Protein AF-A0A497H5N0-F1 (afdb_monomer)

Sequence (84 aa):
MEKTEIEIKILTQLRNWDNKHLNSWLSREDFKKMIDEENDDIVDQYVRELEEECYVKLNYGIGA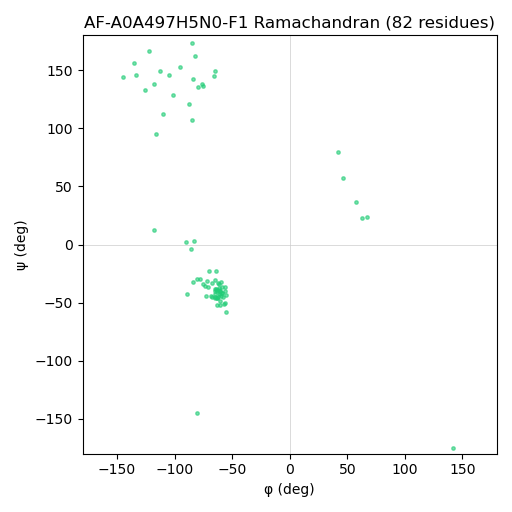YFHDIRITKKGRDLLKSWNV

pLDDT: mean 91.64, std 6.51, range [58.81, 97.44]

Foldseek 3Di:
DDDDPLLLQLLVLLVVVCVVPPPDWDFPVVSCVSSVDPDPVVSQVSLVVCVVVPQKPFDCDPDPGGGTIHGDPVVVVVNVVVVD

Nearest PDB structures (foldseek):
  6fai-assembly1_l  TM=8.338E-01  e=3.537E-03  Saccharomyces cerevisiae S288C
  2pg4-assembly1_A  TM=7.531E-01  e=6.699E-02  Aeropyrum pernix K1
  7wjp-assembly1_A-2  TM=6.226E-01  e=2.458E-02  Listeria monocytogenes
  2fbh-assembly1_A  TM=7.010E-01  e=7.431E-01  Pseudomonas aeruginosa
  6wge-assembly1_C  TM=6.632E-01  e=9.081E-01  Homo sapiens

Mean predicted aligned error: 3.57 Å

Radius of gyration: 11.82 Å; Cα contacts (8 Å, |Δi|>4): 92; chains: 1; bounding box: 28×24×32 Å

Secondary structure (DSSP, 8-state):
-PPPHHHHHHHHHHHHHHHHHTSPPEEHHHHHHHH--S-HHHHHHHHHHHHHTTSEEEEE-SSSSEEEEEE-HHHHHHHHHTT-

Structure (mmCIF, N/CA/C/O backbone):
data_AF-A0A497H5N0-F1
#
_entry.id   AF-A0A497H5N0-F1
#
loop_
_atom_site.group_PDB
_atom_site.id
_atom_site.type_symbol
_atom_site.label_atom_id
_atom_site.label_alt_id
_atom_site.label_comp_id
_atom_site.label_asym_id
_atom_site.label_entity_id
_atom_site.label_seq_id
_atom_site.pdbx_PDB_ins_code
_atom_site.Cartn_x
_atom_site.Cartn_y
_atom_site.Cartn_z
_atom_site.occupancy
_atom_site.B_iso_or_equiv
_atom_site.auth_seq_id
_atom_site.auth_comp_id
_atom_site.auth_asym_id
_atom_site.auth_atom_id
_atom_site.pdbx_PDB_model_num
ATOM 1 N N . MET A 1 1 ? -1.643 -8.889 16.189 1.00 58.81 1 MET A N 1
ATOM 2 C CA . MET A 1 1 ? -0.537 -8.371 15.371 1.00 58.81 1 MET A CA 1
ATOM 3 C C . MET A 1 1 ? -0.291 -6.953 15.825 1.00 58.81 1 MET A C 1
ATOM 5 O O . MET A 1 1 ? -1.261 -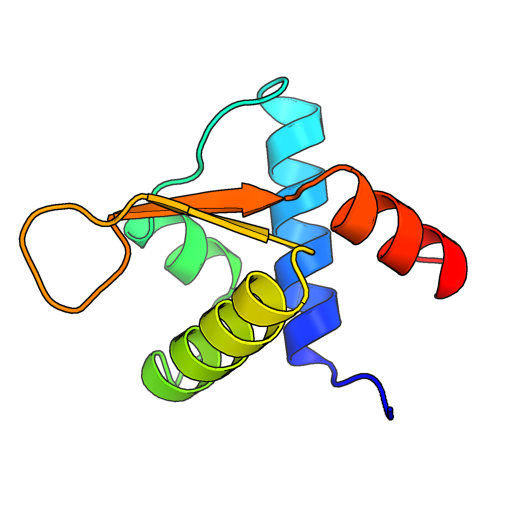6.217 15.984 1.00 58.81 1 MET A O 1
ATOM 9 N N . GLU A 1 2 ? 0.942 -6.634 16.183 1.00 74.00 2 GLU A N 1
ATOM 10 C CA . GLU A 1 2 ? 1.321 -5.285 16.598 1.00 74.00 2 GLU A CA 1
ATOM 11 C C . GLU A 1 2 ? 1.519 -4.436 15.339 1.00 74.00 2 GLU A C 1
ATOM 13 O O . GLU A 1 2 ? 2.082 -4.936 14.371 1.00 74.00 2 GLU A O 1
ATOM 18 N N . LYS A 1 3 ? 0.998 -3.203 15.314 1.00 73.94 3 LYS A N 1
ATOM 19 C CA . LYS A 1 3 ? 1.172 -2.324 14.149 1.00 73.94 3 LYS A CA 1
ATOM 20 C C . LYS A 1 3 ? 2.595 -1.771 14.155 1.00 73.94 3 LYS A C 1
ATOM 22 O O . LYS A 1 3 ? 3.058 -1.312 15.202 1.00 73.94 3 LYS A O 1
ATOM 27 N N . THR A 1 4 ? 3.236 -1.709 12.999 1.00 87.38 4 THR A N 1
ATOM 28 C CA . THR A 1 4 ? 4.505 -0.991 12.848 1.00 87.38 4 THR A CA 1
ATOM 29 C C . THR A 1 4 ? 4.272 0.432 12.338 1.00 87.38 4 THR A C 1
ATOM 31 O O . THR A 1 4 ? 3.277 0.731 11.671 1.00 87.38 4 THR A O 1
ATOM 34 N N . GLU A 1 5 ? 5.181 1.355 12.657 1.00 90.81 5 GLU A N 1
ATOM 35 C CA . GLU A 1 5 ? 5.096 2.739 12.167 1.00 90.81 5 GLU A CA 1
ATOM 36 C C . GLU A 1 5 ? 5.191 2.809 10.634 1.00 90.81 5 GLU A C 1
ATOM 38 O O . GLU A 1 5 ? 4.517 3.630 10.002 1.00 90.81 5 GLU A O 1
ATOM 43 N N . ILE A 1 6 ? 5.963 1.899 10.032 1.00 92.00 6 ILE A N 1
ATOM 44 C CA . ILE A 1 6 ? 6.165 1.815 8.584 1.00 92.00 6 ILE A CA 1
ATOM 45 C C . ILE A 1 6 ? 4.876 1.391 7.872 1.00 92.00 6 ILE A C 1
ATOM 47 O O . ILE A 1 6 ? 4.483 2.049 6.909 1.00 92.00 6 ILE A O 1
ATOM 51 N N . GLU A 1 7 ? 4.152 0.376 8.355 1.00 93.69 7 GLU A N 1
ATOM 52 C CA . GLU A 1 7 ? 2.872 -0.030 7.748 1.00 93.69 7 GLU A CA 1
ATOM 53 C C . GLU A 1 7 ? 1.848 1.108 7.740 1.00 93.69 7 GLU A C 1
ATOM 55 O O . GLU A 1 7 ? 1.165 1.342 6.738 1.00 93.69 7 GLU A O 1
ATOM 60 N N . ILE A 1 8 ? 1.760 1.862 8.840 1.00 94.50 8 ILE A N 1
ATOM 61 C CA . ILE A 1 8 ? 0.868 3.025 8.924 1.00 94.50 8 ILE A CA 1
ATOM 62 C C . ILE A 1 8 ? 1.282 4.075 7.905 1.00 94.50 8 ILE A C 1
ATOM 64 O O . ILE A 1 8 ? 0.414 4.613 7.213 1.00 94.50 8 ILE A O 1
ATOM 68 N N . LYS A 1 9 ? 2.585 4.375 7.809 1.00 94.62 9 LYS A N 1
ATOM 69 C CA . LYS A 1 9 ? 3.135 5.338 6.848 1.00 94.62 9 LYS A CA 1
ATOM 70 C C . LYS A 1 9 ? 2.764 4.919 5.426 1.00 94.62 9 LYS A C 1
ATOM 72 O O . LYS A 1 9 ? 2.148 5.711 4.713 1.00 94.62 9 LYS A O 1
ATOM 77 N N . ILE A 1 10 ? 3.022 3.663 5.058 1.00 95.94 10 ILE A N 1
ATOM 78 C CA . ILE A 1 10 ? 2.696 3.081 3.748 1.00 95.94 10 ILE A CA 1
ATOM 79 C C . ILE A 1 10 ? 1.208 3.229 3.435 1.00 95.94 10 ILE A C 1
ATOM 81 O O . ILE A 1 10 ? 0.837 3.868 2.447 1.00 95.94 10 ILE A O 1
ATOM 85 N N . LEU A 1 11 ? 0.336 2.690 4.289 1.00 96.44 11 LEU A N 1
ATOM 86 C CA . LEU A 1 11 ? -1.104 2.703 4.042 1.00 96.44 11 LEU A CA 1
ATOM 87 C C . LEU A 1 11 ? -1.660 4.133 4.016 1.00 96.44 11 LEU A C 1
ATOM 89 O O . LEU A 1 11 ? -2.505 4.451 3.177 1.00 96.44 11 LEU A O 1
ATOM 93 N N . THR A 1 12 ? -1.170 5.021 4.884 1.00 95.94 12 THR A N 1
ATOM 94 C CA . THR A 1 12 ? -1.596 6.429 4.922 1.00 95.94 12 THR A CA 1
ATOM 95 C C . THR A 1 12 ? -1.212 7.160 3.640 1.00 95.94 12 THR A C 1
ATOM 97 O O . THR A 1 12 ? -2.054 7.852 3.062 1.00 95.94 12 THR A O 1
ATOM 100 N N . GLN A 1 13 ? 0.020 6.984 3.153 1.00 95.94 13 GLN A N 1
ATOM 101 C CA . GLN A 1 13 ? 0.463 7.605 1.904 1.00 95.94 13 GLN A CA 1
ATOM 102 C C . GLN A 1 13 ? -0.316 7.076 0.698 1.00 95.94 13 GLN A C 1
ATOM 104 O O . GLN A 1 13 ? -0.791 7.867 -0.120 1.00 95.94 13 GLN A O 1
ATOM 109 N N . LEU A 1 14 ? -0.555 5.764 0.6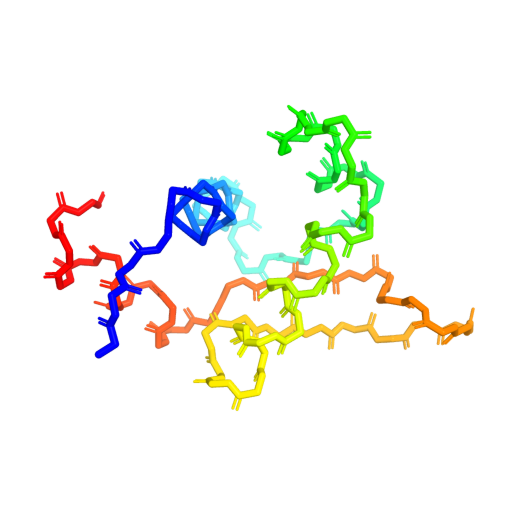31 1.00 96.56 14 LEU A N 1
ATOM 110 C CA . LEU A 1 14 ? -1.359 5.173 -0.439 1.00 96.56 14 LEU A CA 1
ATOM 111 C C . LEU A 1 14 ? -2.820 5.636 -0.398 1.00 96.56 14 LEU A C 1
ATOM 113 O O . LEU A 1 14 ? -3.401 5.903 -1.447 1.00 96.56 14 LEU A O 1
ATOM 117 N N . ARG A 1 15 ? -3.419 5.789 0.792 1.00 95.62 15 ARG A N 1
ATOM 118 C CA . ARG A 1 15 ? -4.761 6.378 0.945 1.00 95.62 15 ARG A CA 1
ATOM 119 C C . ARG A 1 15 ? -4.790 7.824 0.460 1.00 95.62 15 ARG A C 1
ATOM 121 O O . ARG A 1 15 ? -5.722 8.214 -0.238 1.00 95.62 15 ARG A O 1
ATOM 128 N N . ASN A 1 16 ? -3.790 8.622 0.827 1.00 94.62 16 ASN A N 1
ATOM 129 C CA . ASN A 1 16 ? -3.703 10.021 0.413 1.00 94.62 16 ASN A CA 1
ATOM 130 C C . ASN A 1 16 ? -3.563 10.149 -1.109 1.00 94.62 16 ASN A C 1
ATOM 132 O O . ASN A 1 16 ? -4.190 11.025 -1.706 1.00 94.62 16 ASN A O 1
ATOM 136 N N . TRP A 1 17 ? -2.786 9.262 -1.732 1.00 95.00 17 TRP A N 1
ATOM 137 C CA . TRP A 1 17 ? -2.689 9.152 -3.184 1.00 95.00 17 TRP A CA 1
ATOM 138 C C . TRP A 1 17 ? -4.030 8.758 -3.819 1.00 95.00 17 TRP A C 1
ATOM 140 O O . TRP A 1 17 ? -4.531 9.473 -4.684 1.00 95.00 17 TRP A O 1
ATOM 150 N N . ASP A 1 18 ? -4.657 7.679 -3.343 1.00 93.44 18 ASP A N 1
ATOM 151 C CA . ASP A 1 18 ? -5.935 7.163 -3.857 1.00 93.44 18 ASP A CA 1
ATOM 152 C C . ASP A 1 18 ? -7.061 8.211 -3.764 1.00 93.44 18 ASP A C 1
ATOM 154 O O . ASP A 1 18 ? -7.861 8.349 -4.687 1.00 93.44 18 ASP A O 1
ATOM 158 N N . ASN A 1 19 ? -7.068 9.027 -2.702 1.00 91.81 19 ASN A N 1
ATOM 159 C CA . ASN A 1 19 ? -8.004 10.143 -2.536 1.00 91.81 19 ASN A CA 1
ATOM 160 C C . ASN A 1 19 ? -7.782 11.281 -3.548 1.00 91.81 19 ASN A C 1
ATOM 162 O O . ASN A 1 19 ? -8.743 11.940 -3.939 1.00 91.81 19 ASN A O 1
ATOM 166 N N . LYS A 1 20 ? -6.533 11.534 -3.964 1.00 93.75 20 LYS A N 1
ATOM 167 C CA . LYS A 1 20 ? -6.186 12.585 -4.939 1.00 93.75 20 LYS A CA 1
ATOM 168 C C . LYS A 1 20 ? -6.340 12.125 -6.388 1.00 93.75 20 LYS A C 1
ATOM 170 O O . LYS A 1 20 ? -6.663 12.935 -7.250 1.00 93.75 20 LYS A O 1
ATOM 175 N N . HIS A 1 21 ? -6.108 10.840 -6.649 1.00 90.44 21 HIS A N 1
ATOM 176 C CA . HIS A 1 21 ? -5.992 10.283 -7.997 1.00 90.44 21 HIS A CA 1
ATOM 177 C C . HIS A 1 21 ? -7.058 9.221 -8.329 1.00 90.44 21 HIS A C 1
ATOM 179 O O . HIS A 1 21 ? -6.944 8.544 -9.345 1.00 90.44 21 HIS A O 1
ATOM 185 N N . LEU A 1 22 ? -8.102 9.105 -7.496 1.00 83.38 22 LEU A N 1
ATOM 186 C CA . LEU A 1 22 ? -9.327 8.315 -7.692 1.00 83.38 22 LEU A CA 1
ATOM 187 C C . LEU A 1 22 ? -9.088 6.918 -8.289 1.00 83.38 22 LEU A C 1
ATOM 189 O O . LEU A 1 22 ? -9.364 6.678 -9.464 1.00 83.38 22 LEU A O 1
ATOM 193 N N . ASN A 1 23 ? -8.676 5.959 -7.451 1.00 76.31 23 ASN A N 1
ATOM 194 C CA . ASN A 1 23 ? -8.465 4.554 -7.829 1.00 76.31 23 ASN A CA 1
ATOM 195 C C . ASN A 1 23 ? -7.298 4.298 -8.798 1.00 76.31 23 ASN A C 1
ATOM 197 O O . ASN A 1 23 ? -7.293 3.269 -9.484 1.00 76.31 23 ASN A O 1
ATOM 201 N N . SER A 1 24 ? -6.306 5.186 -8.841 1.00 88.69 24 SER A N 1
ATOM 202 C CA . SER A 1 24 ? -5.102 4.996 -9.647 1.00 88.69 24 SER A CA 1
ATOM 203 C C . SER A 1 24 ? -4.056 4.111 -8.960 1.00 88.69 24 SER A C 1
ATOM 205 O O . SER A 1 24 ? -4.069 3.881 -7.749 1.00 88.69 24 SER A O 1
ATOM 207 N N . TRP A 1 25 ? -3.137 3.607 -9.776 1.00 95.50 25 TRP A N 1
ATOM 208 C CA . TRP A 1 25 ? -1.913 2.957 -9.332 1.00 95.50 25 TRP A CA 1
ATOM 209 C C . TRP A 1 25 ? -0.838 4.015 -9.049 1.00 95.50 25 TRP A C 1
ATOM 211 O O . TRP A 1 25 ? -0.764 5.018 -9.760 1.00 95.50 25 TRP A O 1
ATOM 221 N N . LEU A 1 26 ? -0.039 3.804 -8.003 1.00 95.88 26 LEU A N 1
ATOM 222 C CA . LEU A 1 26 ? 1.141 4.606 -7.685 1.00 95.88 26 LEU A CA 1
ATOM 223 C C . LEU A 1 26 ? 2.390 3.843 -8.130 1.00 95.88 26 LEU A C 1
ATOM 225 O O . LEU A 1 26 ? 2.552 2.680 -7.760 1.00 95.88 26 LEU A O 1
ATOM 229 N N . SER A 1 27 ? 3.266 4.491 -8.897 1.00 95.12 27 SER A N 1
ATOM 230 C CA . SER A 1 27 ? 4.524 3.884 -9.337 1.00 95.12 27 SER A CA 1
ATOM 231 C C . SER A 1 27 ? 5.436 3.599 -8.139 1.00 95.12 27 SER A C 1
ATOM 233 O O . SER A 1 27 ? 5.427 4.334 -7.148 1.00 95.12 27 SER A O 1
ATOM 235 N N . ARG A 1 28 ? 6.265 2.555 -8.217 1.00 93.56 28 ARG A N 1
ATOM 236 C CA . ARG A 1 28 ? 7.269 2.247 -7.185 1.00 93.56 28 ARG A CA 1
ATOM 237 C C . ARG A 1 28 ? 8.218 3.418 -6.942 1.00 93.56 28 ARG A C 1
ATOM 239 O O . ARG A 1 28 ? 8.573 3.678 -5.797 1.00 93.56 28 ARG A O 1
ATOM 246 N N . GLU A 1 29 ? 8.631 4.108 -8.002 1.00 92.31 29 GLU A N 1
ATOM 247 C CA . GLU A 1 29 ? 9.546 5.246 -7.894 1.00 92.31 29 GLU A CA 1
ATOM 248 C C . GLU A 1 29 ? 8.935 6.393 -7.088 1.00 92.31 29 GLU A C 1
ATOM 250 O O . GLU A 1 29 ? 9.584 6.930 -6.192 1.00 92.31 29 GLU A O 1
ATOM 255 N N . ASP A 1 30 ? 7.681 6.754 -7.366 1.00 94.31 30 ASP A N 1
ATOM 256 C CA . ASP A 1 30 ? 7.004 7.825 -6.634 1.00 94.31 30 ASP A CA 1
ATOM 257 C C . ASP A 1 30 ? 6.609 7.379 -5.227 1.00 94.31 30 ASP A C 1
ATOM 259 O O . ASP A 1 30 ? 6.736 8.151 -4.279 1.00 94.31 30 ASP A O 1
ATOM 263 N N . PHE A 1 31 ? 6.218 6.114 -5.064 1.00 95.50 31 PHE A N 1
ATOM 264 C CA . PHE A 1 31 ? 5.977 5.517 -3.756 1.00 95.50 31 PHE A CA 1
ATOM 265 C C . PHE A 1 31 ? 7.204 5.631 -2.847 1.00 95.50 31 PHE A C 1
ATOM 267 O O . PHE A 1 31 ? 7.083 6.142 -1.738 1.00 95.50 31 PHE A O 1
ATOM 274 N N . LYS A 1 32 ? 8.393 5.241 -3.318 1.00 92.19 32 LYS A N 1
ATOM 275 C CA . LYS A 1 32 ? 9.627 5.338 -2.522 1.00 92.19 32 LYS A CA 1
ATOM 276 C C . LYS A 1 32 ? 9.949 6.773 -2.113 1.00 92.19 32 LYS A C 1
ATOM 278 O O . LYS A 1 32 ? 10.241 7.019 -0.947 1.00 92.19 32 LYS A O 1
ATOM 283 N N . LYS A 1 33 ? 9.792 7.737 -3.028 1.00 92.56 33 LYS A N 1
ATOM 284 C CA . LYS A 1 33 ? 9.954 9.171 -2.717 1.00 92.56 33 LYS A CA 1
ATOM 285 C C . LYS A 1 33 ? 8.958 9.661 -1.661 1.00 92.56 33 LYS A C 1
ATOM 287 O O . LYS A 1 33 ? 9.288 10.54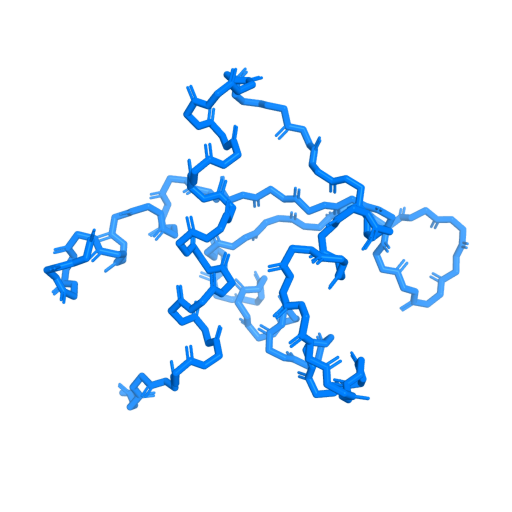8 -0.887 1.00 92.56 33 LYS A O 1
ATOM 292 N N . MET A 1 34 ? 7.736 9.123 -1.645 1.00 92.56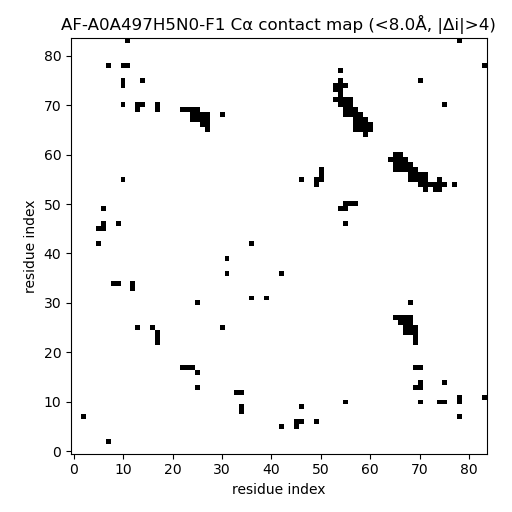 34 MET A N 1
ATOM 293 C CA . MET A 1 34 ? 6.720 9.476 -0.645 1.00 92.56 34 MET A CA 1
ATOM 294 C C . MET A 1 34 ? 6.989 8.853 0.723 1.00 92.56 34 MET A C 1
ATOM 296 O O . MET A 1 34 ? 6.617 9.437 1.743 1.00 92.56 34 MET A O 1
ATOM 300 N N . ILE A 1 35 ? 7.557 7.647 0.743 1.00 92.94 35 ILE A N 1
ATOM 301 C CA . ILE A 1 35 ? 7.890 6.959 1.985 1.00 92.94 35 ILE A CA 1
ATOM 302 C C . ILE A 1 35 ? 9.162 7.532 2.596 1.00 92.94 35 ILE A C 1
ATOM 304 O O . ILE A 1 35 ? 9.200 7.567 3.814 1.00 92.94 35 ILE A O 1
ATOM 308 N N . ASP A 1 36 ? 10.116 8.055 1.819 1.00 86.56 36 ASP A N 1
ATOM 309 C CA . ASP A 1 36 ? 11.314 8.746 2.336 1.00 86.56 36 ASP A CA 1
ATOM 310 C C . ASP A 1 36 ? 11.972 7.955 3.481 1.00 86.56 36 ASP A C 1
ATOM 312 O O . ASP A 1 36 ? 12.021 8.387 4.633 1.00 86.56 36 ASP A O 1
ATOM 316 N N . GLU A 1 37 ? 12.324 6.706 3.176 1.00 84.81 37 GLU A N 1
ATOM 317 C CA . GLU A 1 37 ? 12.957 5.769 4.101 1.00 84.81 37 GLU A CA 1
ATOM 318 C C . GLU A 1 37 ? 14.333 5.399 3.553 1.00 84.81 37 GLU A C 1
ATOM 320 O O . GLU A 1 37 ? 14.478 5.171 2.352 1.00 84.81 37 GLU A O 1
ATOM 325 N N . GLU A 1 38 ? 15.345 5.329 4.420 1.00 79.94 38 GLU A N 1
ATOM 326 C CA . GLU A 1 38 ? 16.728 5.086 3.981 1.00 79.94 38 GLU A CA 1
ATOM 327 C C . GLU A 1 38 ? 16.938 3.651 3.474 1.00 79.94 38 GLU A C 1
ATOM 329 O O . GLU A 1 38 ? 17.862 3.392 2.700 1.00 79.94 38 GLU A O 1
ATOM 334 N N . ASN A 1 39 ? 16.085 2.713 3.901 1.00 87.62 39 ASN A N 1
ATOM 335 C CA . ASN A 1 39 ? 16.200 1.299 3.574 1.00 87.62 39 ASN A CA 1
ATOM 336 C C . ASN A 1 39 ? 15.013 0.789 2.743 1.00 87.62 39 ASN A C 1
ATOM 338 O O . ASN A 1 39 ? 13.985 0.349 3.265 1.00 87.62 39 ASN A O 1
ATO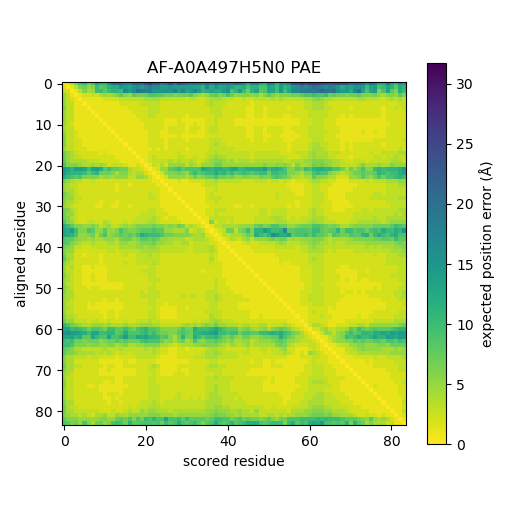M 342 N N . ASP A 1 40 ? 15.212 0.788 1.428 1.00 87.75 40 ASP A N 1
ATOM 343 C CA . ASP A 1 40 ? 14.247 0.302 0.443 1.00 87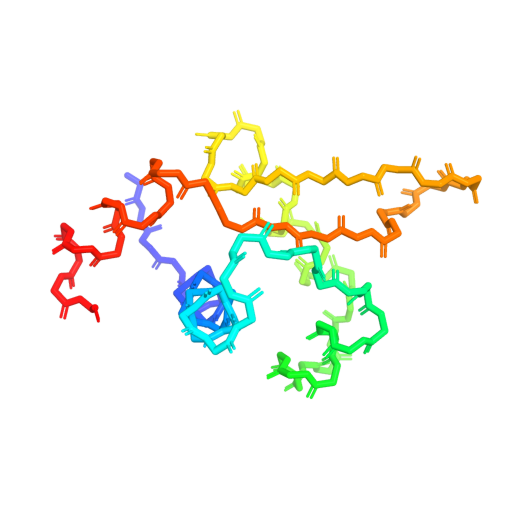.75 40 ASP A CA 1
ATOM 344 C C . ASP A 1 40 ? 13.868 -1.178 0.612 1.00 87.75 40 ASP A C 1
ATOM 346 O O . ASP A 1 40 ? 12.732 -1.550 0.313 1.00 87.75 40 ASP A O 1
ATOM 350 N N . ASP A 1 41 ? 14.788 -2.028 1.080 1.00 89.75 41 ASP A N 1
ATOM 351 C CA . ASP A 1 41 ? 14.525 -3.462 1.248 1.00 89.75 41 ASP A CA 1
ATOM 352 C C . ASP A 1 41 ? 13.561 -3.713 2.415 1.00 89.75 41 ASP A C 1
ATOM 354 O O . ASP A 1 41 ? 12.682 -4.573 2.325 1.00 89.75 41 ASP A O 1
ATOM 358 N N . ILE A 1 42 ? 13.671 -2.917 3.485 1.00 90.38 42 ILE A N 1
ATOM 359 C CA . ILE A 1 42 ? 12.726 -2.957 4.609 1.00 90.38 42 ILE A CA 1
ATOM 360 C C . ILE A 1 42 ? 11.335 -2.521 4.140 1.00 90.38 42 ILE A C 1
ATOM 362 O O . ILE A 1 42 ? 10.348 -3.195 4.432 1.00 90.38 42 ILE A O 1
ATOM 366 N N . VAL A 1 43 ? 11.239 -1.425 3.380 1.00 92.12 43 VAL A N 1
ATOM 367 C CA . VAL A 1 43 ? 9.952 -0.960 2.835 1.00 92.12 43 VAL A CA 1
ATOM 368 C C . VAL A 1 43 ? 9.325 -2.030 1.941 1.00 92.12 43 VAL A C 1
ATOM 370 O O . VAL A 1 43 ? 8.134 -2.315 2.057 1.00 92.12 43 VAL A O 1
ATOM 373 N N . ASP A 1 44 ? 10.121 -2.656 1.077 1.00 92.88 44 ASP A N 1
ATOM 374 C CA . ASP A 1 44 ? 9.669 -3.738 0.207 1.00 92.88 44 ASP A CA 1
ATOM 375 C C . ASP A 1 44 ? 9.143 -4.947 0.973 1.00 92.88 44 ASP A C 1
ATOM 377 O O . ASP A 1 44 ? 8.150 -5.542 0.547 1.00 92.88 44 ASP A O 1
ATOM 381 N N . GLN A 1 45 ? 9.793 -5.316 2.078 1.00 93.75 45 GLN A N 1
ATOM 382 C CA . GLN A 1 45 ? 9.334 -6.401 2.938 1.00 93.75 45 GLN A CA 1
ATOM 383 C C . GLN A 1 45 ? 7.935 -6.095 3.488 1.00 93.75 45 GLN A C 1
ATOM 385 O O . GLN A 1 45 ? 7.017 -6.883 3.267 1.00 93.75 45 GLN A O 1
ATOM 390 N N . TYR A 1 46 ? 7.738 -4.922 4.098 1.00 94.62 46 TYR A N 1
ATOM 391 C CA . TYR A 1 46 ? 6.426 -4.524 4.625 1.00 94.62 46 TYR A CA 1
ATOM 392 C C . TYR A 1 46 ? 5.359 -4.430 3.535 1.00 94.62 46 TYR A C 1
ATOM 394 O O . TYR A 1 46 ? 4.210 -4.808 3.742 1.00 94.62 46 TYR A O 1
ATOM 402 N N . VAL A 1 47 ? 5.717 -3.947 2.344 1.00 95.62 47 VAL A N 1
ATOM 403 C CA . VAL A 1 47 ? 4.784 -3.901 1.213 1.00 95.62 47 VAL A CA 1
ATOM 404 C C . VAL A 1 47 ? 4.314 -5.305 0.811 1.00 95.62 47 VAL A C 1
ATOM 406 O O . VAL A 1 47 ? 3.131 -5.474 0.510 1.00 95.62 47 VAL A O 1
ATOM 409 N N . ARG A 1 48 ? 5.204 -6.307 0.825 1.00 94.94 48 ARG A N 1
ATOM 410 C CA . ARG A 1 48 ? 4.846 -7.708 0.541 1.00 94.94 48 ARG A CA 1
ATOM 411 C C . ARG A 1 48 ? 3.964 -8.299 1.637 1.00 94.94 48 ARG A C 1
ATOM 413 O O . ARG A 1 48 ? 2.944 -8.891 1.311 1.00 94.94 48 ARG A O 1
ATOM 420 N N . GLU A 1 49 ? 4.295 -8.071 2.906 1.00 95.00 49 GLU A N 1
ATOM 421 C CA . GLU A 1 49 ? 3.471 -8.507 4.047 1.00 95.00 49 GLU A CA 1
ATOM 422 C C . GLU A 1 49 ? 2.048 -7.914 3.959 1.00 95.00 49 GLU A C 1
ATOM 424 O O . GLU A 1 49 ? 1.044 -8.627 4.038 1.00 95.00 49 GLU A O 1
ATOM 429 N N . LEU A 1 50 ? 1.938 -6.616 3.652 1.00 96.25 50 LEU A N 1
ATOM 430 C CA . LEU A 1 50 ? 0.651 -5.948 3.433 1.00 96.25 50 LEU A CA 1
ATOM 431 C C . LEU A 1 50 ? -0.111 -6.483 2.206 1.00 96.25 50 LEU A C 1
ATOM 433 O O . LEU A 1 50 ? -1.348 -6.419 2.180 1.00 96.25 50 LEU A O 1
ATOM 437 N N . GLU A 1 51 ? 0.584 -6.959 1.168 1.00 97.06 51 GLU A N 1
ATOM 438 C CA . GLU A 1 51 ? -0.045 -7.590 0.002 1.00 97.06 51 GLU A CA 1
ATOM 439 C C . GLU A 1 51 ? -0.575 -8.986 0.338 1.00 97.06 51 GLU A C 1
ATOM 441 O O . GLU A 1 51 ? -1.717 -9.294 -0.017 1.00 97.06 51 GLU A O 1
ATOM 446 N N . GLU A 1 52 ? 0.202 -9.806 1.050 1.00 96.31 52 GLU A N 1
ATOM 447 C CA . GLU A 1 52 ? -0.214 -11.139 1.507 1.00 96.31 52 GLU A CA 1
ATOM 448 C C . GLU A 1 52 ? -1.504 -11.056 2.335 1.00 96.31 52 GLU A C 1
ATOM 450 O O . GLU A 1 52 ? -2.425 -11.863 2.181 1.00 96.31 52 GLU A O 1
ATOM 455 N N . GLU A 1 53 ? -1.641 -9.996 3.133 1.00 95.50 53 GLU A N 1
ATOM 456 C CA . GLU A 1 53 ? -2.852 -9.709 3.896 1.00 95.50 53 GLU A CA 1
ATOM 457 C C . GLU A 1 53 ? -3.953 -8.976 3.114 1.00 95.50 53 GLU A C 1
ATOM 459 O O . GLU A 1 53 ? -5.020 -8.671 3.663 1.00 95.50 53 GLU A O 1
ATOM 464 N N . CYS A 1 54 ? -3.760 -8.727 1.821 1.00 97.31 54 CYS A N 1
ATOM 465 C CA . CYS A 1 54 ? -4.697 -8.049 0.923 1.00 97.31 54 CYS A CA 1
ATOM 466 C C . CYS A 1 54 ? -5.014 -6.589 1.307 1.00 97.31 54 CYS A C 1
ATOM 468 O O . CYS A 1 54 ? -6.076 -6.069 0.933 1.00 97.31 54 CYS A O 1
ATOM 470 N N . TYR A 1 55 ? -4.151 -5.902 2.059 1.00 97.38 55 TYR A N 1
ATOM 471 C CA . TYR A 1 55 ? -4.318 -4.472 2.361 1.00 97.38 55 TYR A CA 1
ATOM 472 C C . TYR A 1 55 ? -3.845 -3.578 1.219 1.00 97.38 55 TYR A C 1
ATOM 474 O O . TYR A 1 55 ? -4.420 -2.510 0.987 1.00 97.38 55 TYR A O 1
ATOM 482 N N . VAL A 1 56 ? -2.857 -4.045 0.461 1.00 97.44 56 VAL A N 1
ATOM 483 C CA . VAL A 1 56 ? -2.418 -3.443 -0.799 1.00 97.44 56 VAL A CA 1
ATOM 484 C C . VAL A 1 56 ? -2.512 -4.466 -1.929 1.00 97.44 56 VAL A C 1
ATOM 486 O O . VAL A 1 56 ? -2.733 -5.652 -1.698 1.00 97.44 56 VAL A O 1
ATOM 489 N N . LYS A 1 57 ? -2.415 -3.987 -3.165 1.00 97.12 57 LYS A N 1
ATOM 490 C CA . LYS A 1 57 ? -2.268 -4.808 -4.364 1.00 97.12 57 LYS A CA 1
ATOM 491 C C . LYS A 1 57 ? -1.038 -4.325 -5.113 1.00 97.12 57 LYS A C 1
ATOM 493 O O . LYS A 1 57 ? -0.910 -3.113 -5.316 1.00 97.12 57 LYS A O 1
ATOM 498 N N . LEU A 1 58 ? -0.186 -5.250 -5.538 1.00 96.75 58 LEU A N 1
ATOM 499 C CA . LEU A 1 58 ? 0.994 -4.954 -6.334 1.00 96.75 58 LEU A CA 1
ATOM 500 C C . LEU A 1 58 ? 0.769 -5.365 -7.787 1.00 96.75 58 LEU A C 1
ATOM 502 O O . LEU A 1 58 ? 0.046 -6.310 -8.111 1.00 96.75 58 LEU A O 1
ATOM 506 N N . ASN A 1 59 ? 1.359 -4.589 -8.682 1.00 95.50 59 ASN A N 1
ATOM 507 C CA . AS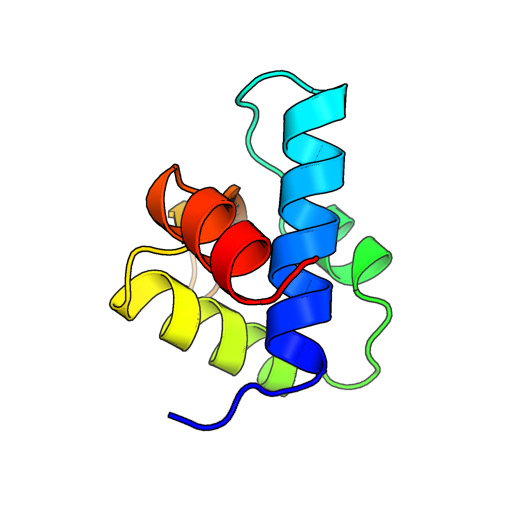N A 1 59 ? 1.477 -4.918 -10.089 1.00 95.50 59 ASN A CA 1
ATOM 508 C C . ASN A 1 59 ? 2.946 -5.213 -10.358 1.00 95.50 59 ASN A C 1
ATOM 510 O O . ASN A 1 59 ? 3.777 -4.310 -10.271 1.00 95.50 59 ASN A O 1
ATOM 514 N N . TYR A 1 60 ? 3.275 -6.463 -10.660 1.00 90.81 60 TYR A N 1
ATOM 515 C CA . TYR A 1 60 ? 4.639 -6.859 -10.981 1.00 90.81 60 TYR A CA 1
ATOM 516 C C . TYR A 1 60 ? 4.882 -6.659 -12.478 1.00 90.81 60 TYR A C 1
ATOM 518 O O . TYR A 1 60 ? 4.173 -7.218 -13.313 1.00 90.81 60 TYR A O 1
ATOM 526 N N . GLY A 1 61 ? 5.865 -5.823 -12.810 1.00 82.75 61 GLY A N 1
ATOM 527 C CA . GLY A 1 61 ? 6.348 -5.670 -14.180 1.00 82.75 61 GLY A CA 1
ATOM 528 C C . GLY A 1 61 ? 7.318 -6.793 -14.553 1.00 82.75 61 GLY A C 1
ATOM 529 O O . GLY A 1 61 ? 7.198 -7.931 -14.105 1.00 82.75 61 GLY A O 1
ATOM 530 N N . ILE A 1 62 ? 8.330 -6.464 -15.355 1.00 84.25 62 ILE A N 1
ATOM 531 C CA . ILE A 1 62 ? 9.444 -7.378 -15.631 1.00 84.25 62 ILE A CA 1
ATOM 532 C C . ILE A 1 62 ? 10.473 -7.228 -14.502 1.00 84.25 62 ILE A C 1
ATOM 534 O O . ILE A 1 62 ? 11.169 -6.218 -14.439 1.00 84.25 62 ILE A O 1
ATOM 538 N N . GLY A 1 63 ? 10.577 -8.217 -13.610 1.00 81.88 63 GLY A N 1
ATOM 539 C CA . GLY A 1 63 ? 11.595 -8.248 -12.552 1.00 81.88 63 GLY A CA 1
ATOM 540 C C . GLY A 1 63 ? 11.095 -8.788 -11.211 1.00 81.88 63 GLY A C 1
ATOM 541 O O . GLY A 1 63 ? 9.966 -9.251 -11.091 1.00 81.88 63 GLY A O 1
ATOM 542 N N . ALA A 1 64 ? 11.960 -8.731 -10.194 1.00 82.31 64 ALA A N 1
ATOM 543 C CA . ALA A 1 64 ? 11.673 -9.219 -8.838 1.00 82.31 64 ALA A CA 1
ATOM 544 C C . ALA A 1 64 ? 10.962 -8.189 -7.935 1.00 82.31 64 ALA A C 1
ATOM 546 O O . ALA A 1 64 ? 10.620 -8.495 -6.791 1.00 82.31 64 ALA A O 1
ATOM 547 N N . TYR A 1 65 ? 10.760 -6.971 -8.438 1.00 87.62 65 TYR A N 1
ATOM 548 C CA . TYR A 1 65 ? 10.165 -5.853 -7.713 1.00 87.62 65 TYR A CA 1
ATOM 549 C C . TYR A 1 65 ? 8.803 -5.499 -8.308 1.00 87.62 65 TYR A C 1
ATOM 551 O O . TYR A 1 65 ? 8.582 -5.657 -9.511 1.00 87.62 65 TYR A O 1
ATOM 559 N N . PHE A 1 66 ? 7.893 -4.996 -7.475 1.00 92.44 66 PHE A N 1
ATOM 560 C CA . PHE A 1 66 ? 6.638 -4.448 -7.979 1.00 92.44 66 PHE A CA 1
ATOM 561 C C . PHE A 1 66 ? 6.911 -3.192 -8.816 1.00 92.44 66 PHE A C 1
ATOM 563 O O . PHE A 1 66 ? 7.823 -2.427 -8.525 1.00 92.44 66 PHE A O 1
ATOM 570 N N . HIS A 1 67 ? 6.129 -2.975 -9.861 1.00 94.38 67 HIS A N 1
ATOM 571 C CA . HIS A 1 67 ? 6.167 -1.760 -10.667 1.00 94.38 67 HIS A CA 1
ATOM 572 C C . HIS A 1 67 ? 5.222 -0.703 -10.095 1.00 94.38 67 HIS A C 1
ATOM 574 O O . HIS A 1 67 ? 5.603 0.456 -9.957 1.00 94.38 67 HIS A O 1
ATOM 580 N N . ASP A 1 68 ? 4.022 -1.127 -9.687 1.00 95.94 68 ASP A N 1
ATOM 581 C CA . ASP A 1 68 ? 3.014 -0.244 -9.113 1.00 95.94 68 ASP A CA 1
ATOM 582 C C . ASP A 1 68 ? 2.361 -0.845 -7.869 1.00 95.94 68 ASP A C 1
ATOM 584 O O . ASP A 1 68 ? 2.290 -2.065 -7.704 1.00 95.94 68 ASP A O 1
ATOM 588 N N . ILE A 1 69 ? 1.832 0.029 -7.021 1.00 97.19 69 ILE A N 1
ATOM 589 C CA . ILE A 1 69 ? 1.137 -0.309 -5.783 1.00 97.19 69 ILE A CA 1
ATOM 590 C C . ILE A 1 69 ? -0.171 0.473 -5.666 1.00 97.19 69 ILE A C 1
ATOM 592 O O . ILE A 1 69 ? -0.287 1.623 -6.096 1.00 97.19 69 ILE A O 1
ATOM 596 N N . ARG A 1 70 ? -1.184 -0.151 -5.064 1.00 96.25 70 ARG A N 1
ATOM 597 C CA . ARG A 1 70 ? -2.450 0.505 -4.724 1.00 96.25 70 ARG A CA 1
ATOM 598 C C . ARG A 1 70 ? -3.016 -0.026 -3.411 1.00 96.25 70 ARG A C 1
ATOM 600 O O . ARG A 1 70 ? -2.958 -1.223 -3.147 1.00 96.25 70 ARG A O 1
ATOM 607 N N . ILE A 1 71 ? -3.643 0.847 -2.621 1.00 97.19 71 ILE A N 1
ATOM 608 C CA . ILE A 1 71 ? -4.386 0.438 -1.421 1.00 97.19 71 ILE A CA 1
ATOM 609 C C . ILE A 1 71 ? -5.738 -0.197 -1.772 1.00 97.19 71 ILE A C 1
ATOM 611 O O . ILE A 1 71 ? -6.500 0.295 -2.615 1.00 97.19 71 ILE A O 1
ATOM 615 N N . THR A 1 72 ? -6.073 -1.299 -1.104 1.00 96.81 72 THR A N 1
ATOM 616 C CA . THR A 1 72 ? -7.366 -1.968 -1.274 1.00 96.81 72 THR A CA 1
ATOM 617 C C . THR A 1 72 ? -8.438 -1.346 -0.378 1.00 96.81 72 THR A C 1
ATOM 619 O O . THR A 1 72 ? -8.176 -0.513 0.492 1.00 96.81 72 THR A O 1
ATOM 622 N N . LYS A 1 73 ? -9.690 -1.790 -0.543 1.00 95.69 73 LYS A N 1
ATOM 623 C CA . LYS A 1 73 ? -10.748 -1.464 0.423 1.00 95.69 73 LYS A CA 1
ATOM 624 C C . LYS A 1 73 ? -10.389 -1.956 1.832 1.00 95.69 73 LYS A C 1
ATOM 626 O O . LYS A 1 73 ? -10.562 -1.200 2.780 1.00 95.69 73 LYS A O 1
ATOM 631 N N . LYS A 1 74 ? -9.837 -3.171 1.947 1.00 96.31 74 LYS A N 1
ATOM 632 C CA . LYS A 1 74 ? -9.427 -3.767 3.225 1.00 96.31 74 LYS A CA 1
ATOM 633 C C . LYS A 1 74 ? -8.346 -2.924 3.907 1.00 96.31 74 LYS A C 1
ATOM 635 O O . LYS A 1 74 ? -8.466 -2.661 5.095 1.00 96.31 74 LYS A O 1
ATOM 640 N N . GLY A 1 75 ? -7.351 -2.433 3.160 1.00 96.44 75 GLY A N 1
ATOM 641 C CA . GLY A 1 75 ? -6.311 -1.551 3.707 1.00 96.44 75 GLY A CA 1
ATOM 642 C C . GLY A 1 75 ? -6.862 -0.216 4.215 1.00 96.44 75 GLY A C 1
ATOM 643 O O . GLY A 1 75 ? -6.485 0.250 5.288 1.00 96.44 75 GLY A O 1
ATOM 644 N N . ARG A 1 76 ? -7.825 0.381 3.498 1.00 95.31 76 ARG A N 1
ATOM 645 C CA . ARG A 1 76 ? -8.510 1.599 3.972 1.00 95.31 76 ARG A CA 1
ATOM 646 C C . ARG A 1 76 ? -9.325 1.354 5.240 1.00 95.31 76 ARG A C 1
ATOM 648 O O . ARG A 1 76 ? -9.361 2.216 6.113 1.00 95.31 76 ARG A O 1
ATOM 655 N N . ASP A 1 77 ? -9.998 0.213 5.330 1.00 95.75 77 ASP A N 1
ATOM 656 C CA . ASP A 1 77 ? -10.800 -0.136 6.504 1.00 95.75 77 ASP A CA 1
ATOM 657 C C . ASP A 1 77 ? -9.913 -0.483 7.715 1.00 95.75 77 ASP A C 1
ATOM 659 O O . ASP A 1 77 ? -10.267 -0.134 8.841 1.00 95.75 77 ASP A O 1
ATOM 663 N N . LEU A 1 78 ? -8.720 -1.048 7.488 1.00 94.31 78 LEU A N 1
ATOM 664 C CA . LEU A 1 78 ? -7.705 -1.240 8.526 1.00 94.31 78 LEU A CA 1
ATOM 665 C C . LEU A 1 78 ? -7.261 0.096 9.139 1.00 94.31 78 LEU A C 1
ATOM 667 O O . LEU A 1 78 ? -7.300 0.236 10.359 1.00 94.31 78 LEU A O 1
ATOM 671 N N . LEU A 1 79 ? -6.934 1.104 8.319 1.00 93.81 79 LEU A N 1
ATOM 672 C CA . LEU A 1 79 ? -6.566 2.439 8.819 1.00 93.81 79 LEU A CA 1
ATOM 673 C C . LEU A 1 79 ? -7.650 3.046 9.723 1.00 93.81 79 LEU A C 1
ATOM 675 O O . LEU A 1 79 ? -7.347 3.533 10.811 1.00 93.81 79 LEU A O 1
ATOM 679 N N . LYS A 1 80 ? -8.926 2.924 9.329 1.00 92.25 80 LYS A N 1
ATOM 680 C CA . LYS A 1 80 ? -10.053 3.382 10.159 1.00 92.25 80 LYS A CA 1
ATOM 681 C C . LYS A 1 80 ? -10.099 2.662 11.503 1.00 92.25 80 LYS A C 1
ATOM 683 O O . LYS A 1 80 ? -10.367 3.298 12.517 1.00 92.25 80 LYS A O 1
ATOM 688 N N . SER A 1 81 ? -9.825 1.355 11.524 1.00 91.81 81 SER A N 1
ATOM 689 C CA . SER A 1 81 ? -9.770 0.577 12.770 1.00 91.81 81 SER A CA 1
ATOM 690 C C . SER A 1 81 ? -8.641 1.027 13.705 1.00 91.81 81 SER A C 1
ATOM 692 O O . SER A 1 81 ? -8.731 0.840 14.915 1.00 91.81 81 SER A O 1
ATOM 694 N N . TRP A 1 82 ? -7.605 1.670 13.157 1.00 90.00 82 TRP A N 1
ATOM 695 C CA . TRP A 1 82 ? -6.494 2.252 13.909 1.00 90.00 82 TRP A CA 1
ATOM 696 C C . TRP A 1 82 ? -6.717 3.713 14.321 1.00 90.00 82 TRP A C 1
ATOM 698 O O . TRP A 1 82 ? -5.826 4.296 14.939 1.00 90.00 82 TRP A O 1
ATOM 708 N N . ASN A 1 83 ? -7.882 4.299 14.014 1.00 87.44 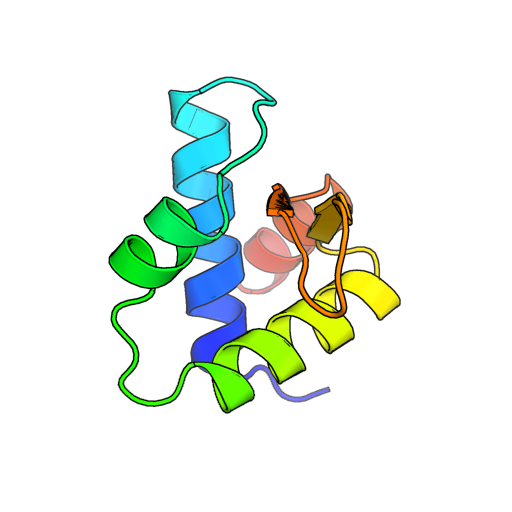83 ASN A N 1
ATOM 709 C CA . ASN A 1 83 ? -8.178 5.729 14.172 1.00 87.44 83 ASN A CA 1
ATOM 710 C C . ASN A 1 83 ? -7.210 6.648 13.396 1.00 87.44 83 ASN A C 1
ATOM 712 O O . ASN A 1 83 ? -6.857 7.727 13.875 1.00 87.44 83 ASN A O 1
ATOM 716 N N . VAL A 1 84 ? -6.783 6.209 12.205 1.00 80.19 84 VAL A N 1
ATOM 717 C CA . VAL A 1 84 ? -5.937 6.957 11.254 1.00 80.19 84 VAL A CA 1
ATOM 718 C C . VAL A 1 84 ? -6.731 7.287 10.002 1.00 80.19 84 VAL A C 1
ATOM 720 O O . VAL A 1 84 ? -6.538 8.379 9.421 1.00 80.19 84 VAL A O 1
#

Solvent-accessible surface area (backbone atoms only — not comparable to full-atom values): 4900 Å² total; per-residue (Å²): 134,83,85,53,74,64,60,52,50,52,53,51,52,38,47,55,47,32,72,75,54,70,82,47,74,40,44,43,71,60,47,50,65,72,64,70,62,97,52,64,68,60,53,51,50,54,54,49,55,36,33,78,71,47,24,30,46,73,42,68,56,94,67,99,52,60,43,29,41,34,62,32,73,57,29,55,52,50,36,55,76,70,78,102